Protein AF-A0A967S7S2-F1 (afdb_monomer)

Foldseek 3Di:
DCPPQADQEDEDAQAPVCQVVNLVRHGQNHEYEYAHHNPHHDHDDDVVSCVVSVYYYHYDHDDDPVVVVVVD

Mean predicted aligned error: 2.83 Å

Structure (mmCIF, N/CA/C/O backbone):
data_AF-A0A967S7S2-F1
#
_entry.id   AF-A0A967S7S2-F1
#
loop_
_atom_site.group_P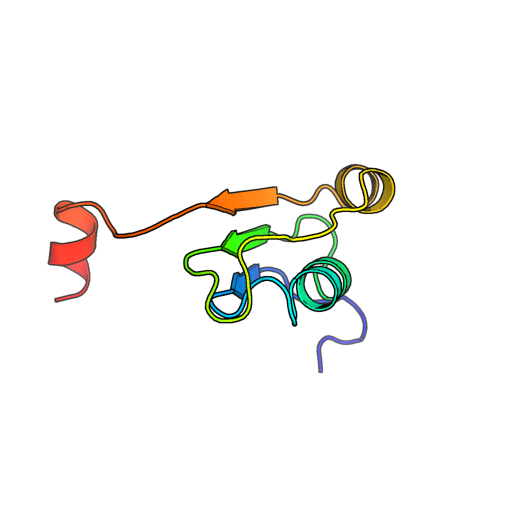DB
_atom_site.id
_atom_site.type_symbol
_atom_site.label_atom_id
_atom_site.label_alt_id
_atom_site.label_comp_id
_atom_site.label_asym_id
_atom_site.label_entity_id
_atom_site.label_seq_id
_atom_site.pdbx_PDB_ins_code
_atom_site.Cartn_x
_atom_site.Cartn_y
_atom_site.Cartn_z
_atom_site.occupancy
_atom_site.B_iso_or_equiv
_atom_site.auth_seq_id
_atom_site.auth_comp_id
_atom_site.auth_asym_id
_atom_site.auth_atom_id
_atom_site.pdbx_PDB_model_num
ATOM 1 N N . ASP A 1 1 ? -14.133 11.748 2.629 1.00 79.38 1 ASP A N 1
ATOM 2 C CA . ASP A 1 1 ? -13.865 11.598 4.073 1.00 79.38 1 ASP A CA 1
ATOM 3 C C . ASP A 1 1 ? -14.048 10.126 4.436 1.00 79.38 1 ASP A C 1
ATOM 5 O O . ASP A 1 1 ? -15.014 9.534 3.975 1.00 79.38 1 ASP A O 1
ATOM 9 N N . THR A 1 2 ? -13.107 9.514 5.162 1.00 92.38 2 THR A N 1
ATOM 10 C CA . THR A 1 2 ? -13.164 8.095 5.579 1.00 92.38 2 THR A CA 1
ATOM 11 C C . THR A 1 2 ? -13.759 7.913 6.979 1.00 92.38 2 THR A C 1
ATOM 13 O O . THR A 1 2 ? -13.684 6.819 7.540 1.00 92.38 2 THR A O 1
ATOM 16 N N . GLY A 1 3 ? -14.275 8.982 7.600 1.00 94.44 3 GLY A N 1
ATOM 17 C CA . GLY A 1 3 ? -14.724 8.936 8.993 1.00 94.44 3 GLY A CA 1
ATOM 18 C C . GLY A 1 3 ? -13.578 8.600 9.950 1.00 94.44 3 GLY A C 1
ATOM 19 O O . GLY A 1 3 ? -13.784 7.939 10.963 1.00 94.44 3 GLY A O 1
ATOM 20 N N . LYS A 1 4 ? -12.349 9.002 9.593 1.00 92.69 4 LYS A N 1
ATOM 21 C CA . LYS A 1 4 ? -11.090 8.684 10.295 1.00 92.69 4 LYS A CA 1
ATOM 22 C C . LYS A 1 4 ? -10.714 7.194 10.336 1.00 92.69 4 LYS A C 1
ATOM 24 O O . LYS A 1 4 ? -9.779 6.834 11.047 1.00 92.69 4 LYS A O 1
ATOM 29 N N . ARG A 1 5 ? -11.383 6.325 9.567 1.00 96.38 5 ARG A N 1
ATOM 30 C CA . ARG A 1 5 ? -11.055 4.888 9.501 1.00 96.38 5 ARG A CA 1
ATOM 31 C C . ARG A 1 5 ? -9.775 4.596 8.707 1.00 96.38 5 ARG A C 1
ATOM 33 O O . ARG A 1 5 ? -9.080 3.630 9.012 1.00 96.38 5 ARG A O 1
ATOM 40 N N . GLY A 1 6 ? -9.474 5.424 7.706 1.00 97.38 6 GLY A N 1
ATOM 41 C CA . GLY A 1 6 ? -8.477 5.121 6.673 1.00 97.38 6 GLY A CA 1
ATOM 42 C C . GLY A 1 6 ? -9.094 4.438 5.446 1.00 97.38 6 GLY A C 1
ATOM 43 O O . GLY A 1 6 ? -10.311 4.243 5.388 1.00 97.38 6 GLY A O 1
ATOM 44 N N . VAL A 1 7 ? -8.262 4.123 4.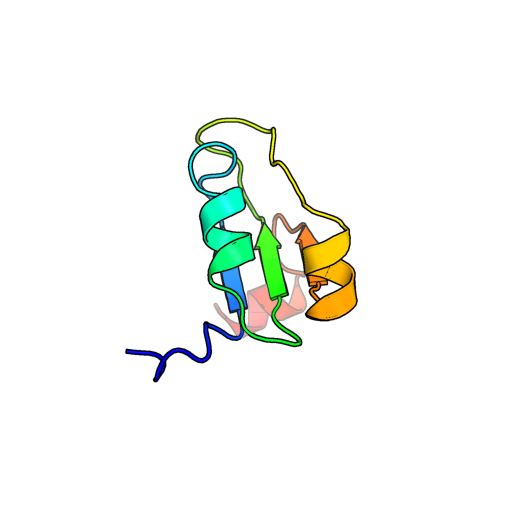453 1.00 98.38 7 VAL A N 1
ATOM 45 C CA . VAL A 1 7 ? -8.673 3.507 3.175 1.00 98.38 7 VAL A CA 1
ATOM 46 C C . VAL A 1 7 ? -8.364 2.011 3.139 1.00 98.38 7 VAL A C 1
ATOM 48 O O . VAL A 1 7 ? -7.382 1.566 3.726 1.00 98.38 7 VAL A O 1
ATOM 51 N N . ASP A 1 8 ? -9.186 1.223 2.448 1.00 98.38 8 ASP A N 1
ATOM 52 C CA . ASP A 1 8 ? -8.972 -0.229 2.349 1.00 98.38 8 ASP A CA 1
ATOM 53 C C . ASP A 1 8 ? -7.812 -0.584 1.417 1.00 98.38 8 ASP A C 1
ATOM 55 O O . ASP A 1 8 ? -7.073 -1.530 1.674 1.00 98.38 8 ASP A O 1
ATOM 59 N N . VAL A 1 9 ? -7.644 0.181 0.338 1.00 98.38 9 VAL A N 1
ATOM 60 C CA . VAL A 1 9 ? -6.628 -0.065 -0.685 1.00 98.38 9 VAL A CA 1
ATOM 61 C C . VAL A 1 9 ? -5.983 1.251 -1.102 1.00 98.38 9 VAL A C 1
ATOM 63 O O . VAL A 1 9 ? -6.668 2.263 -1.257 1.00 98.38 9 VAL A O 1
ATOM 66 N N . VAL A 1 10 ? -4.669 1.224 -1.305 1.00 98.38 10 VAL A N 1
ATOM 67 C CA . VAL A 1 10 ? -3.910 2.281 -1.981 1.00 98.38 10 VAL A CA 1
ATOM 68 C C . VAL A 1 10 ? -3.228 1.679 -3.204 1.00 98.38 10 VAL A C 1
ATOM 70 O O . VAL A 1 10 ? -2.627 0.614 -3.107 1.00 98.38 10 VAL A O 1
ATOM 73 N N . LEU A 1 11 ? -3.308 2.375 -4.337 1.00 98.12 11 LEU A N 1
ATOM 74 C CA . LEU A 1 11 ? -2.546 2.077 -5.549 1.00 98.12 11 LEU A CA 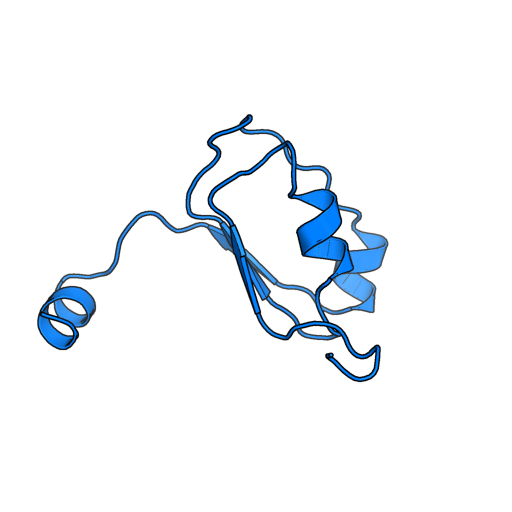1
ATOM 75 C C . LEU A 1 11 ? -1.452 3.144 -5.689 1.00 98.12 11 LEU A C 1
ATOM 77 O O . LEU A 1 11 ? -1.776 4.321 -5.838 1.00 98.12 11 LEU A O 1
ATOM 81 N N . ASP A 1 12 ? -0.181 2.750 -5.635 1.00 98.00 12 ASP A N 1
ATOM 82 C CA . ASP A 1 12 ? 0.966 3.664 -5.646 1.00 98.00 12 ASP A CA 1
ATOM 83 C C . ASP A 1 12 ? 1.880 3.440 -6.864 1.00 98.00 12 ASP A C 1
ATOM 85 O O . ASP A 1 12 ? 2.401 2.345 -7.093 1.00 98.00 12 ASP A O 1
ATOM 89 N N . SER A 1 13 ? 2.076 4.509 -7.636 1.00 97.88 13 SER A N 1
ATOM 90 C CA . SER A 1 13 ? 3.045 4.617 -8.739 1.00 97.88 13 SER A CA 1
ATOM 91 C C . SER A 1 13 ? 4.163 5.627 -8.468 1.00 97.88 13 SER A C 1
ATOM 93 O O . SER A 1 13 ? 5.118 5.739 -9.249 1.00 97.88 13 SER A O 1
ATOM 95 N N . VAL A 1 14 ? 4.037 6.404 -7.393 1.00 98.25 14 VAL A N 1
ATOM 96 C CA . VAL A 1 14 ? 4.907 7.537 -7.082 1.00 98.25 14 VAL A CA 1
ATOM 97 C C . VAL A 1 14 ? 6.144 7.050 -6.336 1.00 98.25 14 VAL A C 1
ATOM 99 O O . VAL A 1 14 ? 7.248 7.470 -6.682 1.00 98.25 14 VAL A O 1
ATOM 102 N N . GLY A 1 15 ? 5.995 6.131 -5.381 1.00 96.94 15 GLY A N 1
ATOM 103 C CA . GLY A 1 15 ? 7.115 5.549 -4.637 1.00 96.94 15 GLY A CA 1
ATOM 104 C C . GLY A 1 15 ? 7.632 6.464 -3.523 1.00 96.94 15 GLY A C 1
ATOM 105 O O . GLY A 1 15 ? 6.857 6.913 -2.677 1.00 96.94 15 GLY A O 1
ATOM 106 N N . GLU A 1 16 ? 8.943 6.720 -3.508 1.00 98.25 16 GLU A N 1
ATOM 107 C CA . GLU A 1 16 ? 9.680 7.307 -2.373 1.00 98.25 16 GLU A CA 1
ATOM 108 C C . GLU A 1 16 ? 9.021 8.530 -1.715 1.00 98.25 16 GLU A C 1
ATOM 110 O O . GLU A 1 16 ? 8.914 8.590 -0.489 1.00 98.25 16 GLU A O 1
ATOM 115 N N . ALA A 1 17 ? 8.494 9.472 -2.498 1.00 97.94 17 ALA A N 1
ATOM 116 C CA . ALA A 1 17 ? 7.899 10.698 -1.967 1.00 97.94 17 ALA A CA 1
ATOM 117 C C . ALA A 1 17 ? 6.590 10.488 -1.175 1.00 97.94 17 ALA A C 1
ATOM 119 O O . ALA A 1 17 ? 6.232 11.336 -0.353 1.00 97.94 17 ALA A O 1
ATOM 120 N N . THR A 1 18 ? 5.850 9.401 -1.414 1.00 97.25 18 THR A N 1
ATOM 121 C CA . THR A 1 18 ? 4.497 9.197 -0.854 1.00 97.25 18 THR A CA 1
ATOM 122 C C . THR A 1 18 ? 4.34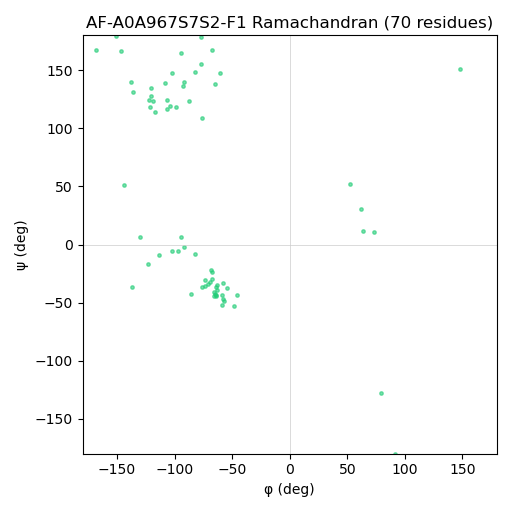4 7.927 -0.034 1.00 97.25 18 THR A C 1
ATOM 124 O O . THR A 1 18 ? 3.401 7.844 0.757 1.00 97.25 18 THR A O 1
ATOM 127 N N . PHE A 1 19 ? 5.263 6.969 -0.162 1.00 97.81 19 PHE A N 1
ATOM 128 C CA . PHE A 1 19 ? 5.136 5.619 0.389 1.00 97.81 19 PHE A CA 1
ATOM 129 C C . PHE A 1 19 ? 4.713 5.593 1.870 1.00 97.81 19 PHE A C 1
ATOM 131 O O . PHE A 1 19 ? 3.696 4.998 2.232 1.00 97.81 19 PHE A O 1
ATOM 138 N N . THR A 1 20 ? 5.422 6.317 2.739 1.00 97.06 20 THR A N 1
ATOM 139 C CA . THR A 1 20 ? 5.112 6.367 4.180 1.00 97.06 20 THR A CA 1
ATOM 140 C C . THR A 1 20 ? 3.731 6.973 4.460 1.00 97.06 20 THR A C 1
ATOM 142 O O . THR A 1 20 ? 3.024 6.548 5.378 1.00 97.06 20 THR A O 1
ATOM 145 N N . GLY A 1 21 ? 3.312 7.957 3.660 1.00 96.94 21 GLY A N 1
ATOM 146 C CA . GLY A 1 21 ? 1.971 8.542 3.726 1.00 96.94 21 GLY A CA 1
ATOM 147 C C . GLY A 1 21 ? 0.890 7.537 3.328 1.00 96.94 21 GLY A C 1
ATOM 148 O O . GLY A 1 21 ? -0.098 7.385 4.050 1.00 96.94 21 GLY A O 1
ATOM 149 N N . CYS A 1 22 ? 1.120 6.793 2.244 1.00 97.50 22 CYS A N 1
ATOM 150 C CA . CYS A 1 22 ? 0.249 5.718 1.771 1.00 97.50 22 CYS A CA 1
ATOM 151 C C . CYS A 1 22 ? 0.048 4.643 2.849 1.00 97.50 22 CYS A C 1
ATOM 153 O O . CYS A 1 22 ? -1.087 4.315 3.196 1.00 97.50 22 CYS A O 1
ATOM 155 N N . VAL A 1 23 ? 1.136 4.164 3.464 1.00 97.50 23 VAL A N 1
ATOM 156 C CA . VAL A 1 23 ? 1.089 3.172 4.553 1.00 97.50 23 VAL A CA 1
ATOM 157 C C . VAL A 1 23 ? 0.273 3.688 5.748 1.00 97.50 23 VAL A C 1
ATOM 159 O O . VAL A 1 23 ? -0.550 2.961 6.318 1.00 97.50 23 VAL A O 1
ATOM 162 N N . ARG A 1 24 ? 0.454 4.958 6.139 1.00 96.19 24 ARG A N 1
ATOM 163 C CA . ARG A 1 24 ? -0.315 5.611 7.220 1.00 96.19 24 ARG A CA 1
ATOM 164 C C . ARG A 1 24 ? -1.805 5.718 6.909 1.00 96.19 24 ARG A C 1
ATOM 166 O O . ARG A 1 24 ? -2.608 5.480 7.813 1.00 96.19 24 ARG A O 1
ATOM 173 N N . ALA A 1 25 ? -2.163 6.018 5.663 1.00 96.75 25 ALA A N 1
ATOM 174 C CA . ALA A 1 25 ? -3.545 6.211 5.229 1.00 96.75 25 ALA A CA 1
ATOM 175 C C . ALA A 1 25 ? -4.396 4.928 5.252 1.00 96.75 25 ALA A C 1
ATOM 177 O O . ALA A 1 25 ? -5.623 5.023 5.335 1.00 96.75 25 ALA A O 1
ATOM 178 N N . LEU A 1 26 ? -3.776 3.743 5.202 1.00 98.25 26 LEU A N 1
ATOM 179 C CA . LEU A 1 26 ? -4.496 2.465 5.202 1.00 98.25 26 LEU A CA 1
ATOM 180 C C . LEU A 1 26 ? -5.348 2.265 6.465 1.00 98.25 26 LEU A C 1
ATOM 182 O O . LEU A 1 26 ? -4.980 2.688 7.558 1.00 98.25 26 LEU A O 1
ATOM 186 N N . ALA A 1 27 ? -6.478 1.582 6.345 1.00 98.38 27 ALA A N 1
ATOM 187 C CA . ALA A 1 27 ? -7.232 1.059 7.479 1.00 98.38 27 ALA A CA 1
ATOM 188 C C . ALA A 1 27 ? -6.559 -0.210 8.047 1.00 98.38 27 ALA A C 1
ATOM 190 O O . ALA A 1 27 ? -5.533 -0.673 7.546 1.00 98.38 27 ALA A O 1
ATOM 191 N N . LYS A 1 28 ? -7.120 -0.786 9.119 1.00 98.06 28 LYS A N 1
ATOM 192 C CA . LYS A 1 28 ? -6.762 -2.156 9.536 1.00 98.06 28 LYS A CA 1
ATOM 193 C C . LYS A 1 28 ? -7.195 -3.147 8.445 1.00 98.06 28 LYS A C 1
ATOM 195 O O . LYS A 1 28 ? -8.291 -2.994 7.917 1.00 98.06 28 LYS A O 1
ATOM 200 N N . GLY A 1 29 ? -6.358 -4.131 8.128 1.00 98.44 29 GLY A N 1
ATOM 201 C CA . GLY A 1 29 ? -6.543 -5.071 7.019 1.00 98.44 29 GLY A CA 1
ATOM 202 C C . GLY A 1 29 ? -6.310 -4.457 5.634 1.00 98.44 29 GLY A C 1
ATOM 203 O O . GLY A 1 29 ? -6.706 -5.049 4.634 1.00 98.44 29 GLY A O 1
ATOM 204 N N . GLY A 1 30 ? -5.754 -3.242 5.567 1.00 98.56 30 GLY A N 1
ATOM 205 C CA . GLY A 1 30 ? -5.591 -2.513 4.315 1.00 98.56 30 GLY A CA 1
ATOM 206 C C . GLY A 1 30 ? -4.426 -3.017 3.460 1.00 98.56 30 GLY A C 1
ATOM 207 O O . GLY A 1 30 ? -3.447 -3.557 3.978 1.00 98.56 30 GLY A O 1
ATOM 208 N N . ARG A 1 31 ? -4.512 -2.785 2.147 1.00 98.69 31 ARG A N 1
ATOM 209 C CA . ARG A 1 31 ? -3.522 -3.246 1.161 1.00 98.69 31 ARG A CA 1
ATOM 210 C C . ARG A 1 31 ? -2.896 -2.079 0.407 1.00 98.69 31 ARG A C 1
ATOM 212 O O . ARG A 1 31 ? -3.605 -1.253 -0.167 1.00 98.69 31 ARG A O 1
ATOM 219 N N . LEU A 1 32 ? -1.570 -2.028 0.374 1.00 98.31 32 LEU A N 1
ATOM 220 C CA . LEU A 1 32 ? -0.812 -1.144 -0.507 1.00 98.31 32 LEU A CA 1
ATOM 221 C C . LEU A 1 32 ? -0.361 -1.935 -1.733 1.00 98.31 32 LEU A C 1
ATOM 223 O O . LEU A 1 32 ? 0.407 -2.883 -1.599 1.00 98.31 32 LEU A O 1
ATOM 227 N N . VAL A 1 33 ? -0.807 -1.533 -2.918 1.00 98.44 33 VAL A N 1
ATOM 228 C CA . VAL A 1 33 ? -0.354 -2.097 -4.191 1.00 98.44 33 VAL A CA 1
ATOM 229 C C . VAL A 1 33 ? 0.611 -1.114 -4.839 1.00 98.44 33 VAL A C 1
ATOM 231 O O . VAL A 1 33 ? 0.231 0.013 -5.146 1.00 98.44 33 VAL A O 1
ATOM 234 N N . VAL A 1 34 ? 1.849 -1.542 -5.056 1.00 97.81 34 VAL A N 1
ATOM 235 C CA . VAL A 1 34 ? 2.905 -0.750 -5.691 1.00 97.81 34 VAL A CA 1
ATOM 236 C C . VAL A 1 34 ? 3.137 -1.281 -7.099 1.00 97.81 34 VAL A C 1
ATOM 238 O O . VAL A 1 34 ? 3.422 -2.466 -7.280 1.00 97.81 34 VAL A O 1
ATOM 241 N N . TYR A 1 35 ? 3.021 -0.405 -8.093 1.00 97.19 35 TYR A N 1
ATOM 242 C CA . TYR A 1 35 ? 3.218 -0.748 -9.509 1.00 97.19 35 TYR A CA 1
ATOM 243 C C . TYR A 1 35 ? 4.166 0.208 -10.242 1.00 97.19 35 TYR A C 1
ATOM 245 O O . TYR A 1 35 ? 4.348 0.118 -11.455 1.00 97.19 35 TYR A O 1
ATOM 253 N N . GLY A 1 36 ? 4.790 1.126 -9.504 1.00 97.00 36 GLY A N 1
ATOM 254 C CA . GLY A 1 36 ? 5.779 2.064 -10.013 1.00 97.00 36 GLY A CA 1
ATOM 255 C C . GLY A 1 36 ? 6.510 2.778 -8.879 1.00 97.00 36 GLY A C 1
ATOM 256 O O . GLY A 1 36 ? 6.101 2.718 -7.722 1.00 97.00 36 G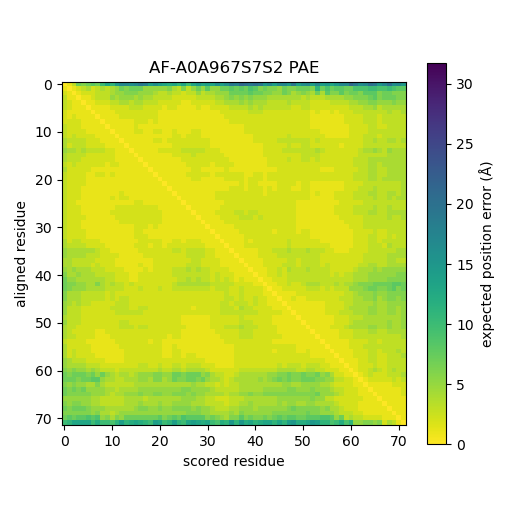LY A O 1
ATOM 257 N N . ALA A 1 37 ? 7.605 3.448 -9.226 1.00 97.38 37 ALA A N 1
ATOM 258 C CA . ALA A 1 37 ? 8.495 4.118 -8.281 1.00 97.38 37 ALA A CA 1
ATOM 259 C C . ALA A 1 37 ? 9.049 5.423 -8.880 1.00 97.38 37 ALA A C 1
ATOM 261 O O . ALA A 1 37 ? 10.258 5.641 -8.937 1.00 97.38 37 ALA A O 1
ATOM 262 N N . THR A 1 38 ? 8.153 6.274 -9.392 1.00 98.31 38 THR A N 1
ATOM 263 C CA . THR A 1 38 ? 8.495 7.472 -10.189 1.00 98.31 38 THR A CA 1
ATOM 264 C C . THR A 1 38 ? 9.472 8.425 -9.490 1.00 98.31 38 THR A C 1
ATOM 266 O O . THR A 1 38 ? 10.326 9.021 -10.139 1.00 98.31 38 THR A O 1
ATOM 269 N N . THR A 1 39 ? 9.349 8.586 -8.174 1.00 98.31 39 THR A N 1
ATOM 270 C CA . THR A 1 39 ? 10.150 9.533 -7.376 1.00 98.31 39 THR A CA 1
ATOM 271 C C . THR A 1 39 ? 11.350 8.893 -6.686 1.00 98.31 39 THR A C 1
ATOM 273 O O . THR A 1 39 ? 12.156 9.606 -6.097 1.00 98.31 39 THR A O 1
ATOM 276 N N . GLY A 1 40 ? 11.489 7.570 -6.778 1.00 97.81 40 GLY A N 1
ATOM 277 C CA . GLY A 1 40 ? 12.570 6.817 -6.156 1.00 97.81 40 GLY A CA 1
ATOM 278 C C . GLY A 1 40 ? 12.119 5.415 -5.737 1.00 97.81 40 GLY A C 1
ATOM 279 O O . GLY A 1 40 ? 10.933 5.213 -5.454 1.00 97.81 40 GLY A O 1
ATOM 280 N N . PRO A 1 41 ? 13.043 4.437 -5.710 1.00 96.69 41 PRO A N 1
ATOM 281 C CA . PRO A 1 41 ? 12.735 3.033 -5.439 1.00 96.69 41 PRO A CA 1
ATOM 282 C C . PRO A 1 41 ? 12.614 2.704 -3.947 1.00 96.69 41 PRO A C 1
ATOM 284 O O . PRO A 1 41 ? 12.251 1.579 -3.605 1.00 96.69 41 PRO A O 1
ATOM 287 N N . ASN A 1 42 ? 12.953 3.636 -3.054 1.00 95.88 42 ASN A N 1
ATOM 288 C CA . ASN A 1 42 ? 13.020 3.360 -1.624 1.00 95.88 42 ASN A CA 1
ATOM 289 C C . ASN A 1 42 ? 11.695 3.698 -0.940 1.00 95.88 42 ASN A C 1
ATOM 291 O O . ASN A 1 42 ? 11.124 4.757 -1.167 1.00 95.88 42 ASN A O 1
ATOM 295 N N . GLY A 1 43 ? 11.231 2.823 -0.051 1.00 92.88 43 GLY A N 1
ATOM 296 C CA . GLY A 1 43 ? 10.079 3.073 0.812 1.00 92.88 43 GLY A CA 1
ATOM 297 C C . GLY A 1 43 ? 10.371 2.605 2.232 1.00 92.88 43 GLY A C 1
ATOM 298 O O . GLY A 1 43 ? 10.845 1.488 2.433 1.00 92.88 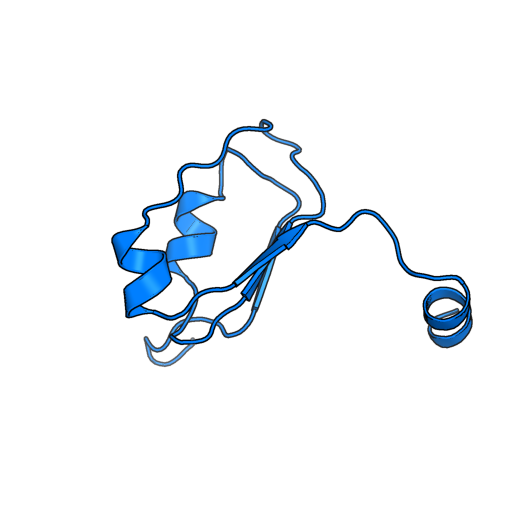43 GLY A O 1
ATOM 299 N N . GLU A 1 44 ? 10.101 3.452 3.226 1.00 94.25 44 GLU A N 1
ATOM 300 C CA . GLU A 1 44 ? 10.248 3.085 4.637 1.00 94.25 44 GLU A CA 1
ATOM 301 C C . GLU A 1 44 ? 8.960 2.429 5.152 1.00 94.25 44 GLU A C 1
ATOM 303 O O . GLU A 1 44 ? 7.877 3.017 5.095 1.00 94.25 44 GLU A O 1
ATOM 308 N N . LEU A 1 45 ? 9.074 1.207 5.679 1.00 95.81 45 LEU A N 1
ATOM 309 C CA . LEU A 1 45 ? 7.951 0.448 6.225 1.00 95.81 45 LEU A CA 1
ATOM 310 C C . LEU A 1 45 ? 8.147 0.178 7.722 1.00 95.81 45 LEU A C 1
ATOM 312 O O . LEU A 1 45 ? 9.013 -0.603 8.115 1.00 95.81 45 LEU A O 1
ATOM 316 N N . ASP A 1 46 ? 7.295 0.768 8.564 1.00 95.50 46 ASP A N 1
ATOM 317 C CA . ASP A 1 46 ? 7.275 0.462 9.998 1.00 95.50 46 ASP A CA 1
ATOM 318 C C . ASP A 1 46 ? 6.587 -0.888 10.251 1.00 95.50 46 ASP A C 1
ATOM 320 O O . ASP A 1 46 ? 5.361 -1.013 10.166 1.00 95.50 46 ASP A O 1
ATOM 324 N N . LEU A 1 47 ? 7.377 -1.895 10.629 1.00 97.06 47 LEU A N 1
ATOM 325 C CA . LEU A 1 47 ? 6.889 -3.248 10.903 1.00 97.06 47 LEU A CA 1
ATOM 326 C C . LEU A 1 47 ? 5.814 -3.292 11.997 1.00 97.06 47 LEU A C 1
ATOM 328 O O . LEU A 1 47 ? 4.902 -4.115 11.916 1.00 97.06 47 LEU A O 1
ATOM 332 N N . ARG A 1 48 ? 5.877 -2.402 12.997 1.00 97.06 48 ARG A N 1
ATOM 333 C CA . ARG A 1 48 ? 4.880 -2.338 14.080 1.00 97.06 48 ARG A CA 1
ATOM 334 C C . ARG A 1 48 ? 3.528 -1.940 13.538 1.00 97.06 48 ARG A C 1
ATOM 336 O O . ARG A 1 48 ? 2.515 -2.532 13.902 1.00 97.06 48 ARG A O 1
ATOM 343 N N . GLN A 1 49 ? 3.518 -0.958 12.645 1.00 95.12 49 GLN A N 1
ATOM 344 C CA . GLN A 1 49 ? 2.301 -0.552 11.969 1.00 95.12 49 GLN A CA 1
ATOM 345 C C . GLN A 1 49 ? 1.762 -1.690 11.095 1.00 95.12 49 GLN A C 1
ATOM 347 O O . GLN A 1 49 ? 0.559 -1.953 11.134 1.00 95.12 49 GLN A O 1
ATOM 352 N N . THR A 1 50 ? 2.639 -2.381 10.364 1.00 97.12 50 THR A N 1
ATOM 353 C CA . THR A 1 50 ? 2.269 -3.506 9.497 1.00 97.12 50 THR A CA 1
ATOM 354 C C . THR A 1 50 ? 1.581 -4.624 10.273 1.00 97.12 50 THR A C 1
ATOM 356 O O . THR A 1 50 ? 0.472 -5.004 9.903 1.00 97.12 50 THR A O 1
ATOM 359 N N . PHE A 1 51 ? 2.160 -5.120 11.374 1.00 97.56 51 PHE A N 1
ATOM 360 C CA . PHE A 1 51 ? 1.556 -6.250 12.090 1.00 97.56 51 PHE A CA 1
ATOM 361 C C . PHE A 1 51 ? 0.339 -5.848 12.938 1.00 97.56 51 PHE A C 1
ATOM 363 O O . PHE A 1 51 ? -0.635 -6.595 12.983 1.00 97.56 51 PHE A O 1
ATOM 370 N N . TRP A 1 52 ? 0.330 -4.663 13.567 1.00 98.00 52 TRP A N 1
ATOM 371 C CA . TRP A 1 52 ? -0.823 -4.225 14.371 1.00 98.00 52 TRP A CA 1
ATOM 372 C C . TRP A 1 52 ? -2.044 -3.875 13.521 1.00 98.00 52 TRP A C 1
ATOM 374 O O . TRP A 1 52 ? -3.178 -4.078 13.962 1.00 98.00 52 TRP A O 1
ATOM 384 N N . LYS A 1 53 ? -1.830 -3.325 12.32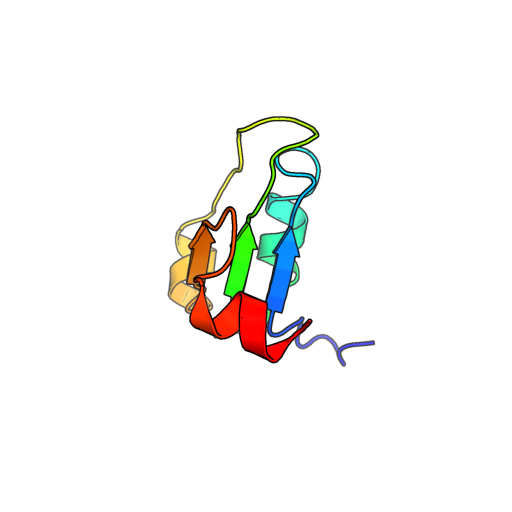0 1.00 97.75 53 LYS A N 1
ATOM 385 C CA . LYS A 1 53 ? -2.910 -3.051 11.365 1.00 97.75 53 LYS A CA 1
ATOM 386 C C . LYS A 1 53 ? -3.138 -4.205 10.394 1.00 97.75 53 LYS A C 1
ATOM 388 O O . LYS A 1 53 ? -4.075 -4.090 9.623 1.00 97.75 53 LYS A O 1
ATOM 393 N N . GLN A 1 54 ? -2.356 -5.285 10.445 1.00 98.31 54 GLN A N 1
ATOM 394 C CA . GLN A 1 54 ? -2.462 -6.433 9.533 1.00 98.31 54 GLN A CA 1
ATOM 395 C C . GLN A 1 54 ? -2.446 -5.996 8.059 1.00 98.31 54 GLN A C 1
ATOM 397 O O . GLN A 1 54 ? -3.372 -6.283 7.307 1.00 98.31 54 GLN A O 1
ATOM 402 N N . LEU A 1 55 ? -1.438 -5.207 7.683 1.00 98.56 55 LEU A N 1
ATOM 403 C CA . LEU A 1 55 ? -1.335 -4.646 6.335 1.00 98.56 55 LEU A CA 1
ATOM 404 C C . LEU A 1 55 ? -0.718 -5.641 5.351 1.00 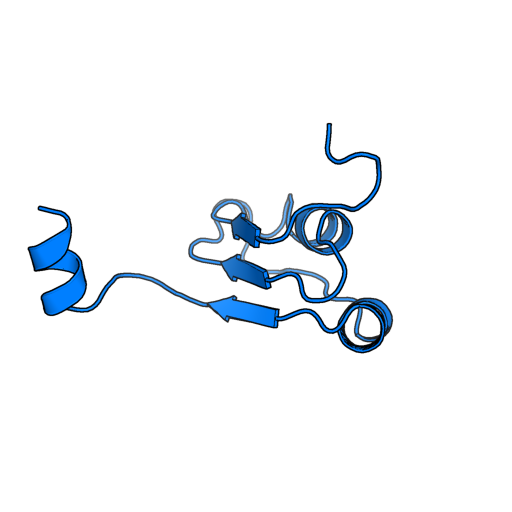98.56 55 LEU A C 1
ATOM 406 O O . LEU A 1 55 ? 0.188 -6.393 5.710 1.00 98.56 55 LEU A O 1
ATOM 410 N N . GLU A 1 56 ? -1.140 -5.551 4.093 1.00 98.44 56 GLU A N 1
ATOM 411 C CA . GLU A 1 56 ? -0.503 -6.226 2.959 1.00 98.44 56 GLU A CA 1
ATOM 412 C C . GLU A 1 56 ? 0.229 -5.203 2.082 1.00 98.44 56 GLU A C 1
ATOM 414 O O . GLU A 1 56 ? -0.286 -4.112 1.824 1.00 98.44 56 GLU A O 1
ATOM 419 N N . VAL A 1 57 ? 1.423 -5.558 1.601 1.00 97.38 57 VAL A N 1
ATOM 420 C CA . VAL A 1 57 ? 2.169 -4.782 0.600 1.00 97.38 57 VAL A CA 1
ATOM 421 C C . VAL A 1 57 ? 2.413 -5.684 -0.602 1.00 97.38 57 VAL A C 1
ATOM 423 O O . VAL A 1 57 ? 3.046 -6.730 -0.473 1.00 97.38 57 VAL A O 1
ATOM 426 N N . ILE A 1 58 ? 1.879 -5.295 -1.755 1.00 98.12 58 ILE A N 1
ATOM 427 C CA . ILE A 1 58 ? 1.805 -6.120 -2.962 1.00 98.12 58 ILE A CA 1
ATOM 428 C C . ILE A 1 58 ? 2.525 -5.389 -4.092 1.00 98.12 58 ILE A C 1
ATOM 430 O O . ILE A 1 58 ? 2.185 -4.253 -4.411 1.00 98.12 58 ILE A O 1
ATOM 434 N N . GLY A 1 59 ? 3.505 -6.040 -4.714 1.00 97.19 59 GLY A N 1
ATOM 435 C CA . GLY A 1 59 ? 4.143 -5.547 -5.934 1.00 97.19 59 GLY A CA 1
ATOM 436 C C . GLY A 1 59 ? 3.455 -6.099 -7.180 1.00 97.19 59 GLY A C 1
ATOM 437 O O . GLY A 1 59 ? 3.112 -7.280 -7.217 1.00 97.19 59 GLY A O 1
ATOM 438 N N . THR A 1 60 ? 3.278 -5.272 -8.208 1.00 96.00 60 THR A N 1
ATOM 439 C CA . THR A 1 60 ? 2.788 -5.705 -9.525 1.00 96.00 60 THR A CA 1
ATOM 440 C C . THR A 1 60 ? 3.416 -4.880 -10.650 1.00 96.00 60 THR A C 1
ATOM 442 O O . THR A 1 60 ? 4.045 -3.858 -10.402 1.00 96.00 60 THR A O 1
ATOM 445 N N . THR A 1 61 ? 3.287 -5.335 -11.894 1.00 92.25 61 THR A N 1
ATOM 446 C CA . THR A 1 61 ? 3.780 -4.609 -13.080 1.00 92.25 61 THR A CA 1
ATOM 447 C C . THR A 1 61 ? 2.783 -4.626 -14.234 1.00 92.25 61 THR A C 1
ATOM 449 O O . THR A 1 61 ? 2.648 -3.613 -14.905 1.00 92.25 61 THR A O 1
ATOM 452 N N . MET A 1 62 ? 2.056 -5.727 -14.445 1.00 93.50 62 MET A N 1
ATOM 453 C CA . MET A 1 62 ? 1.022 -5.895 -15.475 1.00 93.50 62 MET A CA 1
ATOM 454 C C . MET A 1 62 ? -0.039 -6.900 -14.994 1.00 93.50 62 MET A C 1
ATOM 456 O O . MET A 1 62 ? 0.082 -7.460 -13.903 1.00 93.50 62 MET A O 1
ATOM 460 N N . SER A 1 63 ? -1.058 -7.145 -15.820 1.00 93.62 63 SER A N 1
ATOM 461 C CA . SER A 1 63 ? -2.041 -8.215 -15.637 1.00 93.62 63 SER A CA 1
ATOM 462 C C . SER A 1 63 ? -1.672 -9.489 -16.413 1.00 93.62 63 SER A C 1
ATOM 464 O O . SER A 1 63 ? -0.816 -9.487 -17.305 1.00 93.62 63 SER A O 1
ATOM 466 N N . SER A 1 64 ? -2.324 -10.599 -16.076 1.00 95.62 64 SER A N 1
ATOM 467 C CA . SER A 1 64 ? -2.317 -11.822 -16.880 1.00 95.62 64 SER A CA 1
ATOM 468 C C . SER A 1 64 ? -3.055 -11.629 -18.214 1.00 95.62 64 SER A C 1
ATOM 470 O O . SER A 1 64 ? -3.792 -10.664 -18.413 1.00 95.62 64 SER A O 1
ATOM 472 N N . ARG A 1 65 ? -2.890 -12.580 -19.148 1.00 96.12 65 ARG A N 1
ATOM 473 C CA . ARG A 1 65 ? -3.598 -12.547 -20.441 1.00 96.12 65 ARG A CA 1
ATOM 474 C C . ARG A 1 65 ? -5.119 -12.521 -20.266 1.00 96.12 65 ARG A C 1
ATOM 476 O O . ARG A 1 65 ? -5.756 -11.697 -20.905 1.00 96.12 65 ARG A O 1
ATOM 483 N N . GLY A 1 66 ? -5.665 -13.387 -19.411 1.00 97.88 66 GLY A N 1
ATOM 484 C CA . GLY A 1 66 ? -7.111 -13.475 -19.193 1.00 97.88 66 GLY A CA 1
ATOM 485 C C . GLY A 1 66 ? -7.689 -12.194 -18.590 1.00 97.88 66 GLY A C 1
ATOM 486 O O . GLY A 1 66 ? -8.681 -11.683 -19.088 1.00 97.88 66 GLY A O 1
ATOM 487 N N . GLU A 1 67 ? -7.017 -11.616 -17.590 1.00 96.44 67 GLU A N 1
ATOM 488 C CA . GLU A 1 67 ? -7.422 -10.326 -17.005 1.00 96.44 67 GLU A CA 1
ATOM 489 C C . GLU A 1 67 ? -7.336 -9.180 -18.022 1.00 96.44 67 GLU A C 1
ATOM 491 O O . GLU A 1 67 ? -8.167 -8.281 -18.014 1.00 96.44 67 GLU A O 1
ATOM 496 N N . PHE A 1 68 ? -6.329 -9.192 -18.903 1.00 96.25 68 PHE A N 1
ATOM 497 C CA . PHE A 1 68 ? -6.227 -8.206 -19.979 1.00 96.25 68 PHE A CA 1
ATOM 498 C C . PHE A 1 68 ? -7.367 -8.342 -20.998 1.00 96.25 68 PHE A C 1
ATOM 500 O O . PHE A 1 68 ? -7.892 -7.333 -21.450 1.00 96.25 68 PHE A O 1
ATOM 507 N N . GLU A 1 69 ? -7.751 -9.568 -21.360 1.00 97.31 69 GLU A N 1
ATOM 508 C CA . GLU A 1 69 ? -8.875 -9.836 -22.269 1.00 97.31 69 GLU A CA 1
ATOM 509 C C . GLU A 1 69 ? -10.233 -9.459 -21.662 1.00 97.31 69 GLU A C 1
ATOM 511 O O . GLU A 1 69 ? -11.137 -9.088 -22.396 1.00 97.31 69 GLU A O 1
ATOM 516 N N . GLU A 1 70 ? -10.382 -9.531 -20.339 1.00 97.38 70 GLU A N 1
ATOM 517 C CA . GLU A 1 70 ? -11.624 -9.172 -19.644 1.00 97.38 70 GL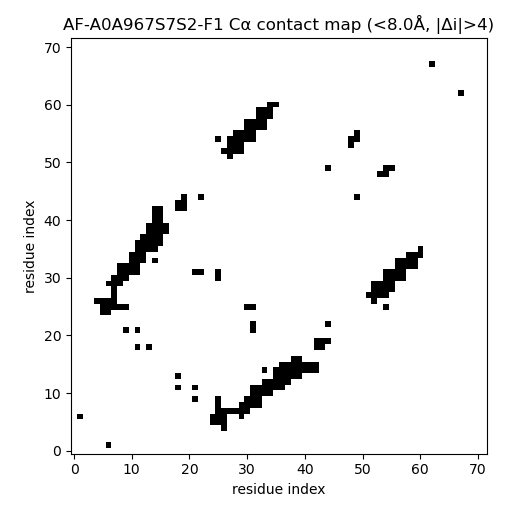U A CA 1
ATOM 518 C C . GLU A 1 70 ? -11.920 -7.661 -19.672 1.00 97.38 70 GLU A C 1
ATOM 520 O O . GLU A 1 70 ? -13.083 -7.260 -19.681 1.00 97.38 70 GLU A O 1
ATOM 525 N N . VAL A 1 71 ? -10.881 -6.819 -19.666 1.00 94.62 71 VAL A N 1
ATOM 526 C CA . VAL A 1 71 ? -11.015 -5.353 -19.534 1.00 94.62 71 VAL A CA 1
ATOM 527 C C . VAL A 1 71 ? -10.871 -4.579 -20.849 1.00 94.62 71 VAL A C 1
ATOM 529 O O . VAL A 1 71 ? -11.031 -3.356 -20.842 1.00 94.62 71 VAL A O 1
ATOM 532 N N . MET A 1 72 ? -10.539 -5.264 -21.946 1.00 89.38 72 MET A N 1
ATOM 533 C CA . MET A 1 72 ? -10.397 -4.701 -23.298 1.00 89.38 72 MET A CA 1
ATOM 534 C C . MET A 1 72 ? -11.665 -4.901 -24.122 1.00 89.38 72 MET A C 1
ATOM 536 O O . MET A 1 72 ? -12.018 -3.954 -24.861 1.00 89.38 72 MET A O 1
#

Sequence (72 aa):
DTGKRGVDVVLDSVGEATFTGCVRALAKGGRLVVYGATTGPNGELDLRQTFWKQLEVIGTTMSSRGEFEEVM

Solvent-accessible surface area (backbone atoms only — not comparable to full-atom values): 4216 Å² total; per-residue (Å²): 134,60,86,85,54,44,37,63,66,46,83,38,47,47,26,37,86,43,36,53,58,55,65,66,44,36,19,73,65,10,35,42,36,37,58,42,42,76,67,32,87,57,68,73,78,62,63,67,58,34,64,77,29,50,50,46,81,43,83,52,84,78,76,56,73,69,61,50,64,74,76,105

Nearest PDB structures (foldseek):
  4j6f-assembly1_B  TM=9.053E-01  e=1.069E-06  Sinorhizobium meliloti 1021
  5k1s-assembly2_C  TM=9.138E-01  e=5.310E-05  Myxococcus xanthus DK 1622
  5k1s-assembly1_B  TM=8.630E-01  e=3.593E-05  Myxococcus xanthus DK 1622
  4gi2-assembly1_A  TM=9.359E-01  e=7.656E-04  Methylorubrum extorquens AM1
  8j9i-assembly1_E3  TM=7.841E-01  e=3.651E-03  Euglena gracilis

pLDDT: mean 96.59, std 2.74, range [79.38, 98.69]

Secondary structure (DSSP, 8-state):
--TTS-EEEEEESS-TTTHHHHHHHEEEEEEEEE---TT-S-----HHHHHHHT-EEEE-S---HHHHHHH-

Radius of gyration: 13.57 Å; Cα contacts (8 Å, |Δi|>4): 116; chains: 1; bounding box: 28×25×38 Å